Protein AF-A0A0C3RZE8-F1 (afdb_monomer_lite)

InterPro domains:
  IPR001763 Rhodanese-like domain [PF00581] (4-78)
  IPR001763 Rhodanese-like domain [PS50206] (3-84)
  IPR036873 Rhodanese-like domain superfamily [G3DSA:3.40.250.10] (1-85)
  IPR036873 Rhodanese-like domain superfamily [SSF52821] (3-86)

Sequence (99 aa):
RAAEGAIAGALVVERNVLEWRFDPRSDARVPVADRYDLRVIVFCSEGYASSLAAASLRDLGLLNATDMVGGYKAWKAAGLPAEVEVLATGLPAEEYSFA

pLDDT: mean 82.27, std 20.32, range [33.5, 98.12]

Secondary structure (DSSP, 8-state):
--SSPPPTT-----GGGHHHHH-TT-TT--TT-SSTT---EE--SSSHHHHHHHHHHHHHT-TT-EE-TTHHHHHHHTT--SS------S--TTS----

Radius of gyration: 14.06 Å; chains: 1; bounding box: 35×29×31 Å

Foldseek 3Di:
DPPAAAQPPDDDDDLVCLLLLQQLPRPNHDPVSVDLCDQAEFFDQQFPVQQVSQVSSVVSRNVNRDYDHGGRPVCVVVVHDSYDPPPDPDDDPPPPDDD

Organism: Phlebiopsis gigantea (strain 11061_1 CR5-6) (NCBI:txid745531)

Structure (mmCIF, N/CA/C/O backbone):
data_AF-A0A0C3RZE8-F1
#
_entry.id   AF-A0A0C3RZE8-F1
#
loop_
_atom_site.group_PDB
_atom_site.id
_atom_site.type_symbol
_atom_site.label_atom_id
_atom_site.label_alt_id
_atom_site.label_comp_id
_atom_site.label_asym_id
_atom_site.label_entity_id
_atom_site.label_seq_id
_atom_site.pdbx_PDB_ins_code
_atom_site.Cartn_x
_atom_site.Cartn_y
_atom_site.Cartn_z
_atom_site.occupancy
_atom_site.B_iso_or_equiv
_atom_site.auth_seq_id
_atom_site.auth_comp_id
_atom_site.auth_asym_id
_atom_site.auth_atom_id
_atom_site.pdbx_PDB_model_num
ATOM 1 N N . ARG A 1 1 ? 5.023 13.041 10.787 1.00 49.44 1 ARG A N 1
ATOM 2 C CA . ARG A 1 1 ? 4.950 11.561 10.883 1.00 49.44 1 ARG A CA 1
ATOM 3 C C . ARG A 1 1 ? 4.889 11.013 12.312 1.00 49.44 1 ARG A C 1
ATOM 5 O O . ARG A 1 1 ? 4.500 9.872 12.452 1.00 49.44 1 ARG A O 1
ATOM 12 N N . ALA A 1 2 ? 5.180 11.793 13.361 1.00 44.81 2 ALA A N 1
ATOM 13 C CA . ALA A 1 2 ? 5.212 11.294 14.744 1.00 44.81 2 ALA A CA 1
ATOM 14 C C . ALA A 1 2 ? 3.885 11.396 15.538 1.00 44.81 2 ALA A C 1
ATOM 16 O O . ALA A 1 2 ? 3.879 11.112 16.727 1.00 44.81 2 ALA A O 1
ATOM 17 N N . ALA A 1 3 ? 2.772 11.828 14.930 1.00 51.03 3 ALA A N 1
ATOM 18 C CA . ALA A 1 3 ? 1.530 12.107 15.671 1.00 51.03 3 ALA A CA 1
ATOM 19 C C . ALA A 1 3 ? 0.466 10.997 15.576 1.00 51.03 3 ALA A C 1
ATOM 21 O O . ALA A 1 3 ? -0.488 10.986 16.350 1.00 51.03 3 ALA A O 1
ATOM 22 N N . GLU A 1 4 ? 0.602 10.064 14.635 1.00 55.00 4 GLU A N 1
ATOM 23 C CA . GLU A 1 4 ? -0.404 9.036 14.375 1.00 55.00 4 GLU A CA 1
ATOM 24 C C . GLU A 1 4 ? 0.269 7.661 14.382 1.00 55.00 4 GLU A C 1
ATOM 26 O O . GLU A 1 4 ? 1.309 7.482 13.754 1.00 55.00 4 GLU A O 1
ATOM 31 N N . GLY A 1 5 ? -0.282 6.725 15.162 1.00 59.12 5 GLY A N 1
ATOM 32 C CA . GLY A 1 5 ? 0.260 5.370 15.312 1.00 59.12 5 GLY A CA 1
ATOM 33 C C . GLY A 1 5 ? 0.278 4.559 14.009 1.00 59.12 5 GLY A C 1
ATOM 34 O O . GLY A 1 5 ? -0.338 4.939 13.016 1.00 59.12 5 GLY A O 1
ATOM 35 N N . ALA A 1 6 ? 0.991 3.435 14.029 1.00 70.25 6 ALA A N 1
ATOM 36 C CA . ALA A 1 6 ? 1.048 2.471 12.933 1.00 70.25 6 ALA A CA 1
ATOM 37 C C . ALA A 1 6 ? 0.195 1.236 13.259 1.00 70.25 6 ALA A C 1
ATOM 39 O O . ALA A 1 6 ? -0.061 0.950 14.426 1.00 70.25 6 ALA A O 1
ATOM 40 N N . ILE A 1 7 ? -0.219 0.502 12.225 1.00 83.25 7 ILE A N 1
ATOM 41 C CA . ILE A 1 7 ? -0.788 -0.841 12.380 1.00 83.25 7 ILE A CA 1
ATOM 42 C C . ILE A 1 7 ? 0.388 -1.823 12.433 1.00 83.25 7 ILE A C 1
ATOM 44 O O . ILE A 1 7 ? 1.214 -1.830 11.519 1.00 83.25 7 ILE A O 1
ATOM 48 N N . ALA A 1 8 ? 0.502 -2.629 13.486 1.00 80.94 8 ALA A N 1
ATOM 49 C CA . ALA A 1 8 ? 1.571 -3.617 13.602 1.00 80.94 8 ALA A CA 1
ATOM 50 C C . ALA A 1 8 ? 1.514 -4.619 12.438 1.00 80.94 8 ALA A C 1
ATOM 52 O O . ALA A 1 8 ? 0.442 -5.047 12.012 1.00 80.94 8 ALA A O 1
ATOM 53 N N . GLY A 1 9 ? 2.683 -4.946 11.886 1.00 80.38 9 GLY A N 1
ATOM 54 C CA . GLY A 1 9 ? 2.808 -5.736 10.658 1.00 80.38 9 GLY A CA 1
ATOM 55 C C . GLY A 1 9 ? 2.657 -4.931 9.359 1.00 80.38 9 GLY A C 1
ATOM 56 O O . GLY A 1 9 ? 2.913 -5.475 8.286 1.00 80.38 9 GLY A O 1
ATOM 57 N N . ALA A 1 10 ? 2.298 -3.643 9.415 1.00 87.25 10 ALA A N 1
ATOM 58 C CA . ALA A 1 10 ? 2.306 -2.792 8.229 1.00 87.25 10 ALA A CA 1
ATOM 59 C C . ALA A 1 10 ? 3.739 -2.438 7.806 1.00 87.25 10 ALA A C 1
ATOM 61 O O . ALA A 1 10 ? 4.575 -2.039 8.618 1.00 87.25 10 ALA A O 1
ATOM 62 N N . LEU A 1 11 ? 4.003 -2.529 6.503 1.00 88.69 11 LEU A N 1
ATOM 63 C CA . LEU A 1 11 ? 5.262 -2.084 5.917 1.00 88.69 11 LEU A CA 1
ATOM 64 C C . LEU A 1 11 ? 5.225 -0.572 5.694 1.00 88.69 11 LEU A C 1
ATOM 66 O O . LEU A 1 11 ? 4.356 -0.057 4.990 1.00 88.69 11 LEU A O 1
ATOM 70 N N . VAL A 1 12 ? 6.205 0.138 6.252 1.00 87.94 12 VAL A N 1
ATOM 71 C CA . VAL A 1 12 ? 6.398 1.562 5.966 1.00 87.94 12 VAL A CA 1
ATOM 72 C C . VAL A 1 12 ? 7.158 1.690 4.652 1.00 87.94 12 VAL A C 1
ATOM 74 O O . VAL A 1 12 ? 8.324 1.311 4.553 1.00 87.94 12 VAL A O 1
ATOM 77 N N . VAL A 1 13 ? 6.490 2.233 3.636 1.00 88.44 13 VAL A N 1
ATOM 78 C CA . VAL A 1 13 ? 7.074 2.476 2.314 1.00 88.44 13 VAL A CA 1
ATOM 79 C C . VAL A 1 13 ? 6.857 3.936 1.940 1.00 88.44 13 VAL A C 1
ATOM 81 O O . VAL A 1 13 ? 5.743 4.453 2.017 1.00 88.44 13 VAL A O 1
ATOM 84 N N . GLU A 1 14 ? 7.937 4.614 1.550 1.00 88.50 14 GLU A N 1
ATOM 85 C CA . GLU A 1 14 ? 7.855 5.982 1.044 1.00 88.50 14 GLU A CA 1
ATOM 86 C C . GLU A 1 14 ? 7.037 6.033 -0.240 1.00 88.50 14 GLU A C 1
ATOM 88 O O . GLU A 1 14 ? 7.214 5.200 -1.130 1.00 88.50 14 GLU A O 1
ATOM 93 N N . ARG A 1 15 ? 6.185 7.053 -0.392 1.00 90.81 15 ARG A N 1
ATOM 94 C CA . ARG A 1 15 ? 5.364 7.154 -1.603 1.00 90.81 15 ARG A CA 1
ATOM 95 C C . ARG A 1 15 ? 6.231 7.222 -2.855 1.00 90.81 15 ARG A C 1
ATOM 97 O O . ARG A 1 15 ? 5.912 6.542 -3.815 1.00 90.81 15 ARG A O 1
ATOM 104 N N . ASN A 1 16 ? 7.331 7.971 -2.830 1.00 92.50 16 ASN A N 1
ATOM 105 C CA . ASN A 1 16 ? 8.187 8.164 -4.004 1.00 92.50 16 ASN A CA 1
ATOM 106 C C . ASN A 1 16 ? 8.829 6.879 -4.531 1.00 92.50 16 ASN A C 1
ATOM 108 O O . ASN A 1 16 ? 9.288 6.894 -5.663 1.00 92.50 16 ASN A O 1
ATOM 112 N N . VAL A 1 17 ? 8.895 5.814 -3.725 1.00 94.00 17 VAL A N 1
ATOM 113 C CA . VAL A 1 17 ? 9.549 4.551 -4.100 1.00 94.00 17 VAL A CA 1
ATOM 114 C C . VAL A 1 17 ? 8.563 3.405 -4.308 1.00 94.00 17 VAL A C 1
ATOM 116 O O . VAL A 1 17 ? 8.973 2.281 -4.589 1.00 94.00 17 VAL A O 1
ATOM 119 N N . LEU A 1 18 ? 7.271 3.667 -4.109 1.00 94.69 18 LEU A N 1
ATOM 120 C CA . LEU A 1 18 ? 6.247 2.642 -3.967 1.00 94.69 18 LEU A CA 1
ATOM 121 C C . LEU A 1 18 ? 6.201 1.702 -5.176 1.00 94.69 18 LEU A C 1
ATOM 123 O O . LEU A 1 18 ? 6.200 0.489 -4.997 1.00 94.69 18 LEU A O 1
ATOM 127 N N . GLU A 1 19 ? 6.199 2.248 -6.388 1.00 96.44 19 GLU A N 1
ATOM 128 C CA . GLU A 1 19 ? 6.018 1.491 -7.623 1.00 96.44 19 GLU A CA 1
ATOM 129 C C . GLU A 1 19 ? 7.131 0.463 -7.814 1.00 96.44 19 GLU A C 1
ATOM 131 O O . GLU A 1 19 ? 6.859 -0.727 -7.927 1.00 96.44 19 GLU A O 1
ATOM 136 N N . TRP A 1 20 ? 8.398 0.879 -7.776 1.00 95.88 20 TRP A N 1
ATOM 137 C CA . TRP A 1 20 ? 9.499 -0.065 -7.982 1.00 95.88 20 TRP A CA 1
ATOM 138 C C . TRP A 1 20 ? 9.761 -0.952 -6.764 1.00 95.88 20 TRP A C 1
ATOM 140 O O . TRP A 1 20 ? 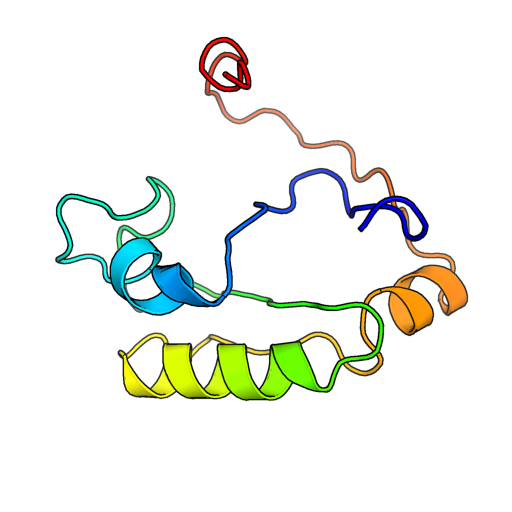10.366 -2.012 -6.911 1.00 95.88 20 TRP A O 1
ATOM 150 N N . ARG A 1 21 ? 9.319 -0.558 -5.561 1.00 96.75 21 ARG A N 1
ATOM 151 C CA . ARG A 1 21 ? 9.320 -1.455 -4.397 1.00 96.75 21 ARG A CA 1
ATOM 152 C C . ARG A 1 21 ? 8.274 -2.561 -4.539 1.00 96.75 21 ARG A C 1
ATOM 154 O O . ARG A 1 21 ? 8.467 -3.613 -3.942 1.00 96.75 21 ARG A O 1
ATOM 161 N N . PHE A 1 22 ? 7.199 -2.345 -5.293 1.00 97.00 22 PHE A N 1
ATOM 162 C CA . PHE A 1 22 ? 6.116 -3.314 -5.459 1.00 97.00 22 PHE A CA 1
ATOM 163 C C . PHE A 1 22 ? 6.059 -3.988 -6.838 1.00 97.00 22 PHE A C 1
ATOM 165 O O . PHE A 1 22 ? 5.232 -4.875 -7.013 1.00 97.00 22 PHE A O 1
ATOM 172 N N . ASP A 1 23 ? 6.928 -3.641 -7.793 1.00 97.00 23 ASP A N 1
ATOM 173 C CA . ASP A 1 23 ? 7.064 -4.378 -9.058 1.00 97.00 23 ASP A CA 1
ATOM 174 C C . ASP A 1 23 ? 7.821 -5.705 -8.823 1.00 97.00 23 ASP A C 1
ATOM 176 O O . ASP A 1 23 ? 9.012 -5.662 -8.508 1.00 97.00 23 ASP A O 1
ATOM 180 N N . PRO A 1 24 ? 7.205 -6.887 -9.024 1.00 96.25 24 PRO A N 1
ATOM 181 C CA . PRO A 1 24 ? 7.874 -8.186 -8.912 1.00 96.25 24 PRO A CA 1
ATOM 182 C C . PRO A 1 24 ? 9.110 -8.370 -9.792 1.00 96.25 24 PRO A C 1
ATOM 184 O O . PRO A 1 24 ? 9.943 -9.229 -9.507 1.00 96.25 24 PRO A O 1
ATOM 187 N N . ARG A 1 25 ? 9.241 -7.578 -10.862 1.00 96.56 25 ARG A N 1
ATOM 188 C CA . ARG A 1 25 ? 10.396 -7.614 -11.772 1.00 96.56 25 ARG A CA 1
ATOM 189 C C . ARG A 1 25 ? 11.537 -6.698 -11.333 1.00 96.56 25 ARG A C 1
ATOM 191 O O . ARG A 1 25 ? 12.592 -6.718 -11.955 1.00 96.56 25 ARG A O 1
ATOM 198 N N . SER A 1 26 ? 11.313 -5.847 -10.336 1.00 96.50 26 SER A N 1
ATOM 199 C CA . SER A 1 26 ? 12.318 -4.914 -9.835 1.00 96.50 26 SER A CA 1
ATOM 200 C C . SER A 1 26 ? 13.293 -5.629 -8.905 1.00 96.50 26 SER A C 1
ATOM 202 O O . SER A 1 26 ? 12.875 -6.263 -7.936 1.00 96.50 26 SER A O 1
ATOM 204 N N . ASP A 1 27 ? 14.595 -5.455 -9.133 1.00 96.06 27 ASP A N 1
ATOM 205 C CA . ASP A 1 27 ? 15.643 -5.975 -8.240 1.00 96.06 27 ASP A CA 1
ATOM 206 C C . ASP A 1 27 ? 15.586 -5.342 -6.838 1.00 96.06 27 ASP A C 1
ATOM 208 O O . ASP A 1 27 ? 16.041 -5.927 -5.859 1.00 96.06 27 ASP A O 1
ATOM 212 N N . ALA A 1 28 ? 14.993 -4.148 -6.724 1.00 95.38 28 ALA A N 1
AT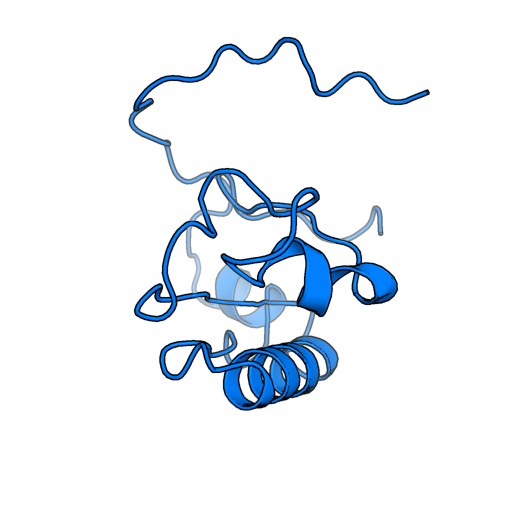OM 213 C CA . ALA A 1 28 ? 14.838 -3.412 -5.470 1.00 95.38 28 ALA A CA 1
ATOM 214 C C . ALA A 1 28 ? 13.475 -3.645 -4.792 1.00 95.38 28 ALA A C 1
ATOM 216 O O . ALA A 1 28 ? 13.104 -2.895 -3.882 1.00 95.38 28 ALA A O 1
ATOM 217 N N . ARG A 1 29 ? 12.690 -4.629 -5.250 1.00 96.12 29 ARG A N 1
ATOM 218 C CA . ARG A 1 29 ? 11.365 -4.925 -4.694 1.00 96.12 29 ARG A CA 1
ATOM 219 C C . ARG A 1 29 ? 11.430 -5.309 -3.216 1.00 96.12 29 ARG A C 1
ATOM 221 O O . ARG A 1 29 ? 12.410 -5.879 -2.740 1.00 96.12 29 ARG A O 1
ATOM 228 N N . VAL A 1 30 ? 10.346 -5.069 -2.482 1.00 93.56 30 VAL A N 1
ATOM 229 C CA . VAL A 1 30 ? 10.192 -5.672 -1.154 1.00 93.56 30 VAL A CA 1
ATOM 230 C C . VAL A 1 30 ? 10.031 -7.192 -1.294 1.00 93.56 30 VAL A C 1
ATOM 232 O O . VAL A 1 30 ? 9.405 -7.648 -2.257 1.00 93.56 30 VAL A O 1
ATOM 235 N N . PRO A 1 31 ? 10.537 -7.999 -0.341 1.00 93.44 31 PRO A N 1
ATOM 236 C CA . PRO A 1 31 ? 10.495 -9.458 -0.451 1.00 93.44 31 PRO A CA 1
ATOM 237 C C . PRO A 1 31 ? 9.091 -10.024 -0.694 1.00 93.44 31 PRO A C 1
ATOM 239 O O . PRO A 1 31 ? 8.936 -10.920 -1.520 1.00 93.44 31 PRO A O 1
ATOM 242 N N . VAL A 1 32 ? 8.068 -9.446 -0.049 1.00 92.19 32 VAL A N 1
ATOM 243 C CA . VAL A 1 32 ? 6.659 -9.857 -0.192 1.00 92.19 32 VAL A CA 1
ATOM 244 C C . VAL A 1 32 ? 6.069 -9.562 -1.576 1.00 92.19 32 VAL A C 1
ATOM 246 O O . VAL A 1 32 ? 5.091 -10.194 -1.956 1.00 92.19 32 VAL A O 1
ATOM 249 N N . ALA A 1 33 ? 6.647 -8.623 -2.334 1.00 94.81 33 ALA A N 1
ATOM 250 C CA . ALA A 1 33 ? 6.165 -8.203 -3.648 1.00 94.81 33 ALA A CA 1
ATOM 251 C C . ALA A 1 33 ? 6.678 -9.114 -4.777 1.00 94.81 33 ALA A C 1
ATOM 253 O O . ALA A 1 33 ? 7.232 -8.630 -5.752 1.00 94.81 33 ALA A O 1
ATOM 254 N N . ASP A 1 34 ? 6.564 -10.435 -4.634 1.00 95.75 34 ASP A N 1
ATOM 255 C CA . ASP A 1 34 ? 7.121 -11.423 -5.575 1.00 95.75 34 ASP A CA 1
ATOM 256 C C . ASP A 1 34 ? 6.178 -11.822 -6.727 1.00 95.75 34 ASP A C 1
ATOM 258 O O . ASP A 1 34 ? 6.583 -12.548 -7.635 1.00 95.75 34 ASP A O 1
ATOM 262 N N . ARG A 1 35 ? 4.932 -11.336 -6.718 1.00 96.12 35 ARG A N 1
ATOM 263 C CA . ARG A 1 35 ? 3.884 -11.660 -7.700 1.00 96.12 35 ARG A CA 1
ATOM 264 C C . ARG A 1 35 ? 2.858 -10.532 -7.838 1.00 96.12 35 ARG A C 1
ATOM 266 O O . ARG A 1 35 ? 2.721 -9.698 -6.949 1.00 96.12 35 ARG A O 1
ATOM 273 N N . TYR A 1 36 ? 2.116 -10.508 -8.946 1.00 96.88 36 TYR A N 1
ATOM 274 C CA . TYR A 1 36 ? 1.151 -9.436 -9.246 1.00 96.88 36 TYR A CA 1
ATOM 275 C C . TYR A 1 36 ? -0.253 -9.648 -8.654 1.00 96.88 36 TYR A C 1
ATOM 277 O O . TYR A 1 36 ? -1.035 -8.705 -8.566 1.00 96.88 36 TYR A O 1
ATOM 285 N N . ASP A 1 37 ? -0.602 -10.857 -8.220 1.00 96.12 37 ASP A N 1
ATOM 286 C CA . ASP A 1 37 ? -1.914 -11.170 -7.633 1.00 96.12 37 ASP A CA 1
ATOM 287 C C . ASP A 1 37 ? -2.003 -10.839 -6.130 1.00 96.12 37 ASP A C 1
ATOM 289 O O . ASP A 1 37 ? -3.014 -11.118 -5.478 1.00 96.12 37 ASP A O 1
ATOM 293 N N . LEU A 1 38 ? -0.977 -10.188 -5.573 1.00 94.75 38 LEU A N 1
ATOM 294 C CA . LEU A 1 38 ? -0.942 -9.738 -4.185 1.00 94.75 38 LEU A CA 1
ATOM 295 C C . LEU A 1 38 ? -2.063 -8.760 -3.865 1.00 94.75 38 LEU A C 1
ATOM 297 O O . LEU A 1 38 ? -2.285 -7.768 -4.558 1.00 94.75 38 LEU A O 1
ATOM 301 N N . ARG A 1 39 ? -2.704 -8.987 -2.721 1.00 96.19 39 ARG A N 1
ATOM 302 C CA . ARG A 1 39 ? -3.632 -8.024 -2.141 1.00 96.19 39 ARG A CA 1
ATOM 303 C C . ARG A 1 39 ? -2.877 -7.043 -1.264 1.00 96.19 39 ARG A C 1
ATOM 305 O O . ARG A 1 39 ? -2.542 -7.343 -0.122 1.00 96.19 39 ARG A O 1
ATOM 312 N N . VAL A 1 40 ? -2.624 -5.872 -1.832 1.00 95.50 40 VAL A N 1
ATOM 313 C CA . VAL A 1 40 ? -1.942 -4.768 -1.161 1.00 95.50 40 VAL A CA 1
ATOM 314 C C . VAL A 1 40 ? -2.990 -3.788 -0.648 1.00 95.50 40 VAL A C 1
ATOM 316 O O . VAL A 1 40 ? -3.771 -3.251 -1.429 1.00 95.50 40 VAL A O 1
ATOM 319 N N . ILE A 1 41 ? -3.014 -3.564 0.665 1.00 95.44 41 ILE A N 1
ATOM 320 C CA . ILE A 1 41 ? -3.885 -2.567 1.295 1.00 95.44 41 ILE A CA 1
ATOM 321 C C . ILE A 1 41 ? -3.005 -1.407 1.746 1.00 95.44 41 ILE A C 1
ATOM 323 O O . ILE A 1 41 ? -2.188 -1.560 2.653 1.00 95.44 41 ILE A O 1
ATOM 327 N N . VAL A 1 42 ? -3.163 -0.254 1.103 1.00 94.19 42 VAL A N 1
ATOM 328 C CA . VAL A 1 42 ? -2.413 0.962 1.434 1.00 94.19 42 VAL A CA 1
ATOM 329 C C . VAL A 1 42 ? -3.274 1.855 2.317 1.00 94.19 42 VAL A C 1
ATOM 331 O O . VAL A 1 42 ? -4.472 2.003 2.097 1.00 94.19 42 VAL A O 1
ATOM 334 N N 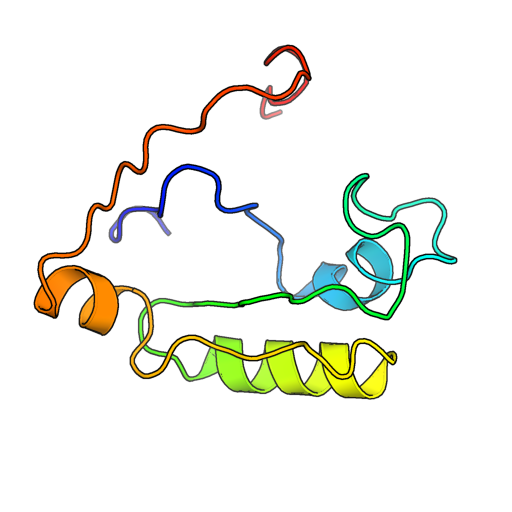. PHE A 1 43 ? -2.687 2.498 3.316 1.00 93.25 43 PHE A N 1
ATOM 335 C CA . PHE A 1 43 ? -3.408 3.476 4.121 1.00 93.25 43 PHE A CA 1
ATOM 336 C C . PHE A 1 43 ? -2.516 4.670 4.441 1.00 93.25 43 PHE A C 1
ATOM 338 O O . PHE A 1 43 ? -1.303 4.550 4.602 1.00 93.25 43 PHE A O 1
ATOM 345 N N . CYS A 1 44 ? -3.137 5.840 4.522 1.00 90.81 44 CYS A N 1
ATOM 346 C CA . CYS A 1 44 ? -2.562 7.014 5.161 1.00 90.81 44 CYS A CA 1
ATOM 347 C C . CYS A 1 44 ? -3.458 7.435 6.334 1.00 90.81 44 CYS A C 1
ATOM 349 O O . CYS A 1 44 ? -4.328 6.678 6.765 1.00 90.81 44 CYS A O 1
ATOM 351 N N . SER A 1 45 ? -3.269 8.643 6.852 1.00 88.50 45 SER A N 1
ATOM 352 C CA . SER A 1 45 ? -4.066 9.201 7.947 1.00 88.50 45 SER A CA 1
ATOM 353 C C . SER A 1 45 ? -5.576 9.200 7.676 1.00 88.50 45 SER A C 1
ATOM 355 O O . SER A 1 45 ? -6.351 8.802 8.541 1.00 88.50 45 SER A O 1
ATOM 357 N N . GLU A 1 46 ? -5.987 9.625 6.475 1.00 89.50 46 GLU A N 1
ATOM 358 C CA . GLU A 1 46 ? -7.388 9.956 6.141 1.00 89.50 46 GLU A CA 1
ATOM 359 C C . GLU A 1 46 ? -7.909 9.281 4.863 1.00 89.50 46 GLU A C 1
ATOM 361 O O . GLU A 1 46 ? -9.071 9.441 4.509 1.00 89.50 46 GLU A O 1
ATOM 366 N N . GLY A 1 47 ? -7.069 8.527 4.152 1.00 88.31 47 GLY A N 1
ATOM 367 C CA . GLY A 1 47 ? -7.444 7.839 2.912 1.00 88.31 47 GLY A CA 1
ATOM 368 C C . GLY A 1 47 ? -7.036 8.567 1.625 1.00 88.31 47 GLY A C 1
ATOM 369 O O . GLY A 1 47 ? -6.719 7.908 0.646 1.00 88.31 47 GLY A O 1
ATOM 370 N N . TYR A 1 48 ? -6.924 9.901 1.615 1.00 88.56 48 TYR A N 1
ATOM 371 C CA . TYR A 1 48 ? -6.720 10.670 0.371 1.00 88.56 48 TYR A CA 1
ATOM 372 C C . TYR A 1 48 ? -5.479 10.266 -0.439 1.00 88.56 48 TYR A C 1
ATOM 374 O O . TYR A 1 48 ? -5.554 9.988 -1.634 1.00 88.56 48 TYR A O 1
ATOM 382 N N . ALA A 1 49 ? -4.316 10.229 0.213 1.00 91.75 49 ALA A N 1
ATOM 383 C CA . ALA A 1 49 ? -3.066 9.880 -0.457 1.00 91.75 49 ALA A CA 1
ATOM 384 C C . ALA A 1 49 ? -2.978 8.378 -0.771 1.00 91.75 49 ALA A C 1
ATOM 386 O O . ALA A 1 49 ? -2.382 7.990 -1.777 1.00 91.75 49 ALA A O 1
ATOM 387 N N . SER A 1 50 ? -3.568 7.530 0.077 1.00 93.06 50 SER A N 1
ATOM 388 C CA . SER A 1 50 ? -3.542 6.083 -0.126 1.00 93.06 50 SER A CA 1
ATOM 389 C C . SER A 1 50 ? -4.405 5.637 -1.298 1.00 93.06 50 SER A C 1
ATOM 391 O O . SER A 1 50 ? -3.991 4.711 -1.987 1.00 93.06 50 SER A O 1
ATOM 393 N N . SER A 1 51 ? -5.520 6.313 -1.598 1.00 94.81 51 SER A N 1
ATOM 394 C CA . SER A 1 51 ? -6.320 5.987 -2.788 1.00 94.81 51 SER A CA 1
ATOM 395 C C . SER A 1 51 ? -5.526 6.207 -4.083 1.00 94.81 51 SER A C 1
ATOM 397 O O . SER A 1 51 ? -5.563 5.374 -4.986 1.00 94.81 51 SER A O 1
ATOM 399 N N . LEU A 1 52 ? -4.736 7.287 -4.161 1.00 96.19 52 LEU A N 1
ATOM 400 C CA . LEU A 1 52 ? -3.856 7.550 -5.309 1.00 96.19 52 LEU A CA 1
ATOM 401 C C . LEU A 1 52 ? -2.711 6.535 -5.395 1.00 96.19 52 LEU A C 1
ATOM 403 O O . LEU A 1 52 ? -2.373 6.070 -6.478 1.00 96.19 52 LEU A O 1
ATOM 407 N N . ALA A 1 53 ? -2.127 6.165 -4.255 1.00 96.44 53 ALA A N 1
ATOM 408 C CA . ALA A 1 53 ? -1.115 5.116 -4.194 1.00 96.44 53 ALA A CA 1
ATOM 409 C C . ALA A 1 53 ? -1.666 3.761 -4.672 1.00 96.44 53 ALA A C 1
ATOM 411 O O . ALA A 1 53 ? -1.018 3.083 -5.467 1.00 96.44 53 ALA A O 1
ATOM 412 N N . ALA A 1 54 ? -2.873 3.390 -4.235 1.00 97.25 54 ALA A N 1
ATOM 413 C CA . ALA A 1 54 ? -3.545 2.176 -4.679 1.00 97.25 54 ALA A CA 1
ATOM 414 C C . ALA A 1 54 ? -3.816 2.204 -6.189 1.00 97.25 54 ALA A C 1
ATOM 416 O O . ALA A 1 54 ? -3.558 1.209 -6.860 1.00 97.25 54 ALA A O 1
ATOM 417 N N . ALA A 1 55 ? -4.255 3.339 -6.743 1.00 97.75 55 ALA A N 1
ATOM 418 C CA . ALA A 1 55 ? -4.417 3.501 -8.188 1.00 97.75 55 ALA A CA 1
ATOM 419 C C . ALA A 1 55 ? -3.100 3.264 -8.948 1.00 97.75 55 ALA A C 1
ATOM 421 O O . ALA A 1 55 ? -3.070 2.441 -9.858 1.00 97.75 55 ALA A O 1
ATOM 422 N N . SER A 1 56 ? -1.992 3.874 -8.515 1.00 97.56 56 SER A N 1
ATOM 423 C CA . SER A 1 56 ? -0.682 3.668 -9.152 1.00 97.56 56 SER A CA 1
ATOM 424 C C . SER A 1 56 ? -0.203 2.212 -9.093 1.00 97.56 56 SER A C 1
ATOM 426 O O . SER A 1 56 ? 0.384 1.714 -10.050 1.00 97.56 56 SER A O 1
ATOM 428 N N . LEU A 1 57 ? -0.477 1.494 -7.998 1.00 97.50 57 LEU A N 1
ATOM 429 C CA . LEU A 1 57 ? -0.169 0.061 -7.905 1.00 97.50 57 LEU A CA 1
ATOM 430 C C . LEU A 1 57 ? -1.023 -0.778 -8.866 1.00 97.50 57 LEU A C 1
ATOM 432 O O . LEU A 1 57 ? -0.531 -1.748 -9.442 1.00 97.50 57 LEU A O 1
ATOM 436 N N . ARG A 1 58 ? -2.290 -0.405 -9.073 1.00 98.12 58 ARG A N 1
ATOM 437 C CA . ARG A 1 58 ? -3.153 -1.063 -10.064 1.00 98.12 58 ARG A CA 1
ATOM 438 C C . ARG A 1 58 ? -2.641 -0.828 -11.482 1.00 98.12 58 ARG A C 1
ATOM 440 O O . ARG A 1 58 ? -2.599 -1.786 -12.248 1.00 98.12 58 ARG A O 1
ATOM 447 N N . ASP A 1 59 ? -2.191 0.388 -11.795 1.00 97.75 59 ASP A N 1
ATOM 448 C CA . ASP A 1 59 ? -1.587 0.728 -13.093 1.00 97.75 59 ASP A CA 1
ATOM 449 C C . ASP A 1 59 ? -0.297 -0.066 -13.358 1.00 97.75 59 ASP A C 1
ATOM 451 O O . ASP A 1 59 ? -0.017 -0.445 -14.494 1.00 97.75 59 ASP A O 1
ATOM 455 N N . LEU A 1 60 ? 0.460 -0.386 -12.302 1.00 96.31 60 LEU A N 1
ATOM 456 C CA . LEU A 1 60 ? 1.634 -1.263 -12.365 1.00 96.31 60 LEU A CA 1
ATOM 457 C C . LEU A 1 60 ? 1.280 -2.738 -12.646 1.00 96.31 60 LEU A C 1
ATOM 459 O O . LEU A 1 60 ? 2.142 -3.508 -13.067 1.00 96.31 60 LEU A O 1
ATOM 463 N N . GLY A 1 61 ? 0.028 -3.142 -12.415 1.00 97.00 61 GLY A N 1
ATOM 464 C CA . GLY A 1 61 ? -0.467 -4.506 -12.623 1.00 97.00 61 GLY A CA 1
ATOM 465 C C . GLY A 1 61 ? -0.903 -5.238 -11.350 1.00 97.00 61 GLY A C 1
ATOM 466 O O . GLY A 1 61 ? -1.395 -6.362 -11.441 1.00 97.00 61 GLY A O 1
ATOM 467 N N . LEU A 1 62 ? -0.791 -4.624 -10.165 1.00 97.56 62 LEU A N 1
ATOM 468 C CA . LEU A 1 62 ? -1.305 -5.185 -8.907 1.00 97.56 62 LEU A CA 1
ATOM 469 C C . LEU A 1 62 ? -2.811 -4.925 -8.800 1.00 97.56 62 LEU A C 1
ATOM 471 O O . LEU A 1 62 ? -3.273 -4.053 -8.063 1.00 97.56 62 LEU A O 1
ATOM 475 N N . LEU A 1 63 ? -3.606 -5.680 -9.556 1.00 96.94 63 LEU A N 1
ATOM 476 C CA . LEU A 1 63 ? -5.050 -5.443 -9.708 1.00 96.94 63 LEU A CA 1
ATOM 477 C C . LEU A 1 63 ? -5.851 -5.588 -8.403 1.00 96.94 63 LEU A C 1
ATOM 479 O O . LEU A 1 63 ? -6.957 -5.053 -8.292 1.00 96.94 63 LEU A O 1
ATOM 483 N N . ASN A 1 64 ? -5.286 -6.282 -7.416 1.00 97.19 64 ASN A N 1
ATOM 484 C CA . ASN A 1 64 ? -5.866 -6.471 -6.088 1.00 97.19 64 ASN A CA 1
ATOM 485 C C . ASN A 1 64 ? -5.449 -5.375 -5.088 1.00 97.19 64 ASN A C 1
ATOM 487 O O . ASN A 1 64 ? -5.788 -5.475 -3.906 1.00 97.19 64 ASN A O 1
ATOM 491 N N . ALA A 1 65 ? -4.715 -4.348 -5.532 1.00 97.44 65 ALA A N 1
ATOM 492 C CA . ALA A 1 65 ? -4.372 -3.208 -4.697 1.00 97.44 65 ALA A CA 1
ATOM 493 C C . ALA A 1 65 ? -5.600 -2.322 -4.435 1.00 97.44 65 ALA A C 1
ATOM 495 O O . ALA A 1 65 ? -6.382 -2.012 -5.344 1.00 97.44 65 ALA A O 1
ATOM 496 N N . THR A 1 66 ? -5.751 -1.925 -3.174 1.00 97.44 66 THR A N 1
ATOM 497 C CA . THR A 1 66 ? -6.832 -1.077 -2.664 1.00 97.44 66 THR A CA 1
ATOM 498 C C . THR A 1 66 ? -6.326 -0.240 -1.493 1.00 97.44 66 THR A C 1
ATOM 500 O O . THR A 1 66 ? -5.242 -0.488 -0.959 1.00 97.44 66 THR A O 1
ATOM 503 N N . ASP A 1 67 ? -7.112 0.740 -1.066 1.00 96.00 67 ASP A N 1
ATOM 504 C CA . ASP A 1 67 ? -6.849 1.513 0.135 1.00 96.00 67 ASP A CA 1
ATOM 505 C C . ASP A 1 67 ? -7.879 1.293 1.247 1.00 96.00 67 ASP A C 1
ATOM 507 O O . ASP A 1 67 ? -8.941 0.696 1.054 1.00 96.00 67 ASP A O 1
ATOM 511 N N . MET A 1 68 ? -7.522 1.753 2.444 1.00 94.56 68 MET A N 1
ATOM 512 C CA . MET A 1 68 ? -8.399 1.770 3.607 1.00 94.56 68 MET A CA 1
ATOM 513 C C . MET A 1 68 ? -9.247 3.044 3.619 1.00 94.56 68 MET A C 1
ATOM 515 O O . MET A 1 68 ? -8.725 4.148 3.792 1.00 94.56 68 MET A O 1
ATOM 519 N N . VAL A 1 69 ? -10.566 2.881 3.503 1.00 93.31 69 VAL A N 1
ATOM 520 C CA . VAL A 1 69 ? -11.523 3.995 3.540 1.00 93.31 69 VAL A CA 1
ATOM 521 C C . VAL A 1 69 ? -11.389 4.772 4.852 1.00 93.31 69 VAL A C 1
ATOM 523 O O . VAL A 1 69 ? -11.469 4.196 5.935 1.00 93.31 69 VAL A O 1
ATOM 526 N N . GLY A 1 70 ? -11.179 6.088 4.753 1.00 91.69 70 GLY A N 1
ATOM 527 C CA . GLY A 1 70 ? -10.994 6.978 5.906 1.00 91.69 70 GLY A CA 1
ATOM 528 C C . GLY A 1 70 ? -9.649 6.824 6.632 1.00 91.69 70 GLY A C 1
ATOM 529 O O . GLY A 1 70 ? -9.426 7.477 7.655 1.00 91.69 70 GLY A O 1
ATOM 530 N N . GLY A 1 71 ? -8.746 5.990 6.105 1.00 91.88 71 GLY A N 1
ATOM 531 C CA . GLY A 1 71 ? -7.390 5.804 6.604 1.00 91.88 71 GLY A CA 1
ATOM 532 C C . GLY A 1 71 ? -7.303 5.296 8.044 1.00 91.88 71 GLY A C 1
ATOM 533 O O . GLY A 1 71 ? -8.241 4.735 8.615 1.00 91.88 71 GLY A O 1
ATOM 534 N N . TYR A 1 72 ? -6.145 5.525 8.660 1.00 90.44 72 TYR A N 1
ATOM 535 C CA . TYR A 1 72 ? -5.860 5.091 10.026 1.0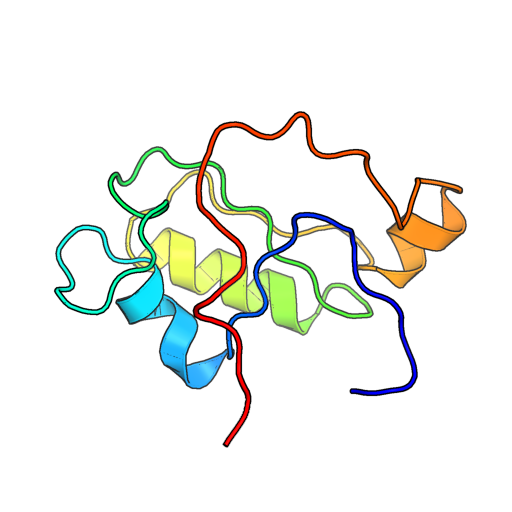0 90.44 72 TYR A CA 1
ATOM 536 C C . TYR A 1 72 ? -6.807 5.707 11.068 1.00 90.44 72 TYR A C 1
ATOM 538 O O . TYR A 1 72 ? -7.107 5.085 12.090 1.00 90.44 72 TYR A O 1
ATOM 546 N N . LYS A 1 73 ? -7.324 6.920 10.829 1.00 90.56 73 LYS A N 1
ATOM 547 C CA . LYS A 1 73 ? -8.317 7.531 11.725 1.00 90.56 73 LYS A CA 1
ATOM 548 C C . LYS A 1 73 ? -9.608 6.714 11.775 1.00 90.56 73 LYS A C 1
ATOM 550 O O . LYS A 1 73 ? -10.110 6.478 12.873 1.00 90.56 73 LYS A O 1
ATOM 555 N N . ALA A 1 74 ? -10.106 6.243 10.630 1.00 92.12 74 ALA A N 1
ATOM 556 C CA . ALA A 1 74 ? -11.285 5.380 10.578 1.00 92.12 74 ALA A CA 1
ATOM 557 C C . ALA A 1 74 ? -11.026 4.012 11.227 1.00 92.12 74 ALA A C 1
ATOM 559 O O . ALA A 1 74 ? -11.867 3.537 11.988 1.00 92.12 74 ALA A O 1
ATOM 560 N N . TRP A 1 75 ? -9.840 3.429 11.018 1.00 90.88 75 TRP A N 1
ATOM 561 C CA . TRP A 1 75 ? -9.419 2.195 11.697 1.00 90.88 75 TRP A CA 1
ATOM 562 C C . TRP A 1 75 ? -9.482 2.319 13.222 1.00 90.88 75 TRP A C 1
ATOM 564 O O . TRP A 1 75 ? -10.119 1.510 13.896 1.00 90.88 75 TRP A O 1
ATOM 574 N N . LYS A 1 76 ? -8.876 3.381 13.769 1.00 89.44 76 LYS A N 1
ATOM 575 C CA . LYS A 1 76 ? -8.921 3.659 15.209 1.00 89.44 76 LYS A CA 1
ATOM 576 C C . LYS A 1 76 ? -10.337 3.935 15.706 1.00 89.44 76 LYS A C 1
ATOM 578 O O . LYS A 1 76 ? -10.697 3.465 16.779 1.00 89.44 76 LYS A O 1
ATOM 583 N N . ALA A 1 77 ? -11.134 4.692 14.952 1.00 91.00 77 ALA A N 1
ATOM 584 C CA . ALA A 1 77 ? -12.517 4.996 15.318 1.00 91.00 77 ALA A CA 1
ATOM 585 C C . ALA A 1 77 ? -13.399 3.737 15.363 1.00 91.00 77 ALA A C 1
ATOM 587 O O . ALA A 1 77 ? -14.313 3.662 16.179 1.00 91.00 77 ALA A O 1
ATOM 588 N N . ALA A 1 78 ? -13.088 2.732 14.540 1.00 92.06 78 ALA A N 1
ATOM 589 C CA . ALA A 1 78 ? -13.727 1.421 14.575 1.00 92.06 78 ALA A CA 1
ATOM 590 C C . ALA A 1 78 ? -13.276 0.543 15.762 1.00 92.06 78 ALA A C 1
ATOM 592 O O . ALA A 1 78 ? -13.766 -0.574 15.906 1.00 92.06 78 ALA A O 1
ATOM 593 N N . GLY A 1 79 ? -12.352 1.018 16.608 1.00 89.75 79 GLY A N 1
ATOM 594 C CA . GLY A 1 79 ? -11.835 0.263 17.751 1.00 89.75 79 GLY A CA 1
ATOM 595 C C . GLY A 1 79 ? -10.965 -0.930 17.352 1.00 89.75 79 GLY A C 1
ATOM 596 O O . GLY A 1 79 ? -10.805 -1.858 18.143 1.00 89.75 79 GLY A O 1
ATOM 597 N N . LEU A 1 80 ? -10.429 -0.934 16.127 1.00 87.12 80 LEU A N 1
ATOM 598 C CA . LEU A 1 80 ? -9.601 -2.028 15.637 1.00 87.12 80 LEU A CA 1
ATOM 599 C C . LEU A 1 80 ? -8.187 -1.962 16.239 1.00 87.12 80 LEU A C 1
ATOM 601 O O . LEU A 1 80 ? -7.675 -0.863 16.485 1.00 87.12 80 LEU A O 1
ATOM 605 N N . PRO A 1 81 ? -7.524 -3.114 16.460 1.00 81.50 81 PRO A N 1
ATOM 606 C CA . PRO A 1 81 ? -6.204 -3.140 17.075 1.00 81.50 81 PRO A CA 1
ATOM 607 C C . PRO A 1 81 ? -5.181 -2.376 16.232 1.00 81.50 81 PRO A C 1
ATOM 609 O O . PRO A 1 81 ? -5.029 -2.627 15.037 1.00 81.50 81 PRO A O 1
ATOM 612 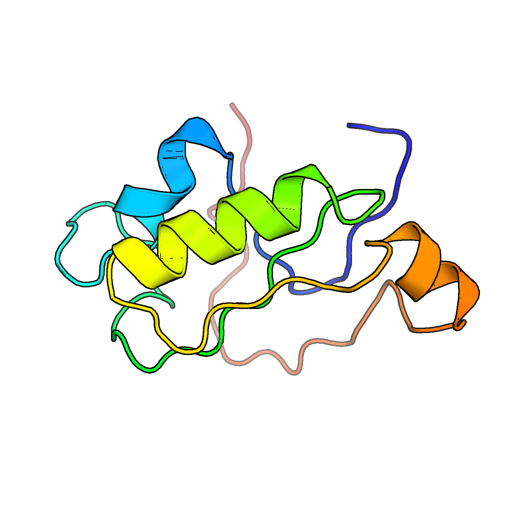N N . ALA A 1 82 ? -4.469 -1.436 16.850 1.00 73.44 82 ALA A N 1
ATOM 613 C CA . ALA A 1 82 ? -3.259 -0.866 16.257 1.00 73.44 82 ALA A CA 1
ATOM 614 C C . ALA A 1 82 ? -2.078 -1.844 16.389 1.00 73.44 82 ALA A C 1
ATOM 616 O O . ALA A 1 82 ? -1.198 -1.869 15.540 1.00 73.44 82 ALA A O 1
ATOM 617 N N . GLU A 1 83 ? -2.102 -2.706 17.404 1.00 65.56 83 GLU A N 1
ATOM 618 C CA . GLU A 1 83 ? -1.198 -3.841 17.561 1.00 65.56 83 GLU A CA 1
ATOM 619 C C . GLU A 1 83 ? -1.947 -5.113 17.166 1.00 65.56 83 GLU A C 1
ATOM 621 O O . GLU A 1 83 ? -2.769 -5.631 17.917 1.00 65.56 83 GLU A O 1
ATOM 626 N N . VAL A 1 84 ? -1.719 -5.591 15.946 1.00 52.66 84 VAL A N 1
ATOM 627 C CA . VAL A 1 84 ? -2.103 -6.949 15.560 1.00 52.66 84 VAL A CA 1
ATOM 628 C C . VAL A 1 84 ? -0.924 -7.852 15.913 1.00 52.66 84 VAL A C 1
ATOM 630 O O . VAL A 1 84 ? 0.182 -7.627 15.420 1.00 52.66 84 VAL A O 1
ATOM 633 N N . GLU A 1 85 ? -1.134 -8.856 16.770 1.00 41.25 85 GLU A N 1
ATOM 634 C CA . GLU A 1 85 ? -0.140 -9.914 16.974 1.00 41.25 85 GLU A CA 1
ATOM 635 C C . GLU A 1 85 ? 0.148 -10.583 15.627 1.00 41.25 85 GLU A C 1
ATOM 637 O O . GLU A 1 85 ? -0.700 -11.257 15.037 1.00 41.25 85 GLU A O 1
ATOM 642 N N . VAL A 1 86 ? 1.360 -10.376 15.119 1.00 43.03 86 VAL A N 1
ATOM 643 C CA . VAL A 1 86 ? 1.849 -11.104 13.956 1.00 43.03 86 VAL A CA 1
ATOM 644 C C . VAL A 1 86 ? 2.273 -12.480 14.455 1.00 43.03 86 VAL A C 1
ATOM 646 O O . VAL A 1 86 ? 3.275 -12.601 15.159 1.00 43.03 86 VAL A O 1
ATOM 649 N N . LEU A 1 87 ? 1.537 -13.532 14.082 1.00 38.16 87 LEU A N 1
ATOM 650 C CA . LEU A 1 87 ? 2.066 -14.894 14.159 1.00 38.16 87 LEU A CA 1
ATOM 651 C C . LEU A 1 87 ? 3.283 -14.943 13.234 1.00 38.16 87 LEU A C 1
ATOM 653 O O . LEU A 1 87 ? 3.152 -14.947 12.012 1.00 38.16 87 LEU A O 1
ATOM 657 N N . ALA A 1 88 ? 4.468 -14.867 13.835 1.00 39.44 88 ALA A N 1
ATOM 658 C CA . ALA A 1 88 ? 5.730 -14.740 13.136 1.00 39.44 88 ALA A CA 1
ATOM 659 C C . ALA A 1 88 ? 5.964 -15.934 12.200 1.00 39.44 88 ALA A C 1
ATOM 661 O O . ALA A 1 88 ? 6.457 -16.981 12.611 1.00 39.44 88 ALA A O 1
ATOM 662 N N . THR A 1 89 ? 5.690 -15.759 10.911 1.00 41.41 89 THR A N 1
ATOM 663 C CA . THR A 1 89 ? 6.364 -16.522 9.859 1.00 41.41 89 THR A CA 1
ATOM 664 C C . THR A 1 89 ? 7.593 -15.739 9.408 1.00 41.41 89 THR A C 1
ATOM 666 O O . THR A 1 89 ? 7.551 -14.980 8.447 1.00 41.41 89 THR A O 1
ATOM 669 N N . GLY A 1 90 ? 8.651 -15.907 10.209 1.00 47.59 90 GLY A N 1
ATOM 670 C CA . GLY A 1 90 ? 10.081 -15.843 9.889 1.00 47.59 90 GLY A CA 1
ATOM 671 C C . GLY A 1 90 ? 10.612 -14.755 8.955 1.00 47.59 90 GLY A C 1
ATOM 672 O O . GLY A 1 90 ? 10.709 -15.002 7.762 1.00 47.59 90 GLY A O 1
ATOM 673 N N . LEU A 1 91 ? 11.134 -13.669 9.537 1.00 44.56 91 LEU A N 1
ATOM 674 C CA . LEU A 1 91 ? 12.463 -13.098 9.245 1.00 44.56 91 LEU A CA 1
ATOM 675 C C . LEU A 1 91 ? 12.998 -12.433 10.540 1.00 44.56 91 LEU A C 1
ATOM 677 O O . LEU A 1 91 ? 12.198 -11.836 11.264 1.00 44.56 91 LEU A O 1
ATOM 681 N N . PRO A 1 92 ? 14.298 -12.545 10.883 1.00 40.94 92 PRO A N 1
ATOM 682 C CA . PRO A 1 92 ? 14.850 -11.916 12.081 1.00 40.94 92 PRO A CA 1
ATOM 683 C C . PRO A 1 92 ? 14.926 -10.388 11.948 1.00 40.94 92 PRO A C 1
ATOM 685 O O . PRO A 1 92 ? 15.229 -9.847 10.888 1.00 40.94 92 PRO A O 1
ATOM 688 N N . ALA A 1 93 ? 14.662 -9.701 13.058 1.00 48.06 93 ALA A N 1
ATOM 689 C CA . ALA A 1 93 ? 14.476 -8.254 13.172 1.00 48.06 93 ALA A CA 1
ATOM 690 C C . ALA A 1 93 ? 15.769 -7.406 13.086 1.00 48.06 93 ALA A C 1
ATOM 692 O O . ALA A 1 93 ? 15.819 -6.317 13.651 1.00 48.06 93 ALA A O 1
ATOM 693 N N . GLU A 1 94 ? 16.818 -7.872 12.405 1.00 41.91 94 GLU A N 1
ATOM 694 C CA . GLU A 1 94 ? 18.155 -7.256 12.502 1.00 41.91 94 GLU A CA 1
ATOM 695 C C . GLU A 1 94 ? 18.497 -6.246 11.388 1.00 41.91 94 GLU A C 1
ATOM 697 O O . GLU A 1 94 ? 19.505 -5.557 11.488 1.00 41.91 94 GLU A O 1
ATOM 702 N N . GLU A 1 95 ? 17.651 -6.064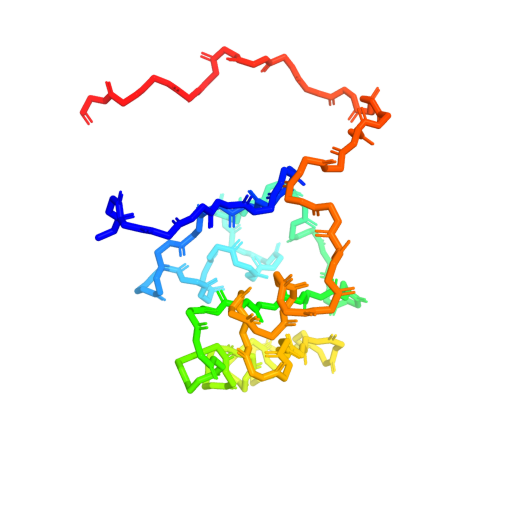 10.367 1.00 44.53 95 GLU A N 1
ATOM 703 C CA . GLU A 1 95 ? 17.956 -5.157 9.237 1.00 44.53 95 GLU A CA 1
ATOM 704 C C . GLU A 1 95 ? 17.262 -3.783 9.265 1.00 44.53 95 GLU A C 1
ATOM 706 O O . GLU A 1 95 ? 17.445 -2.975 8.357 1.00 44.53 95 GLU A O 1
ATOM 711 N N . TYR A 1 96 ? 16.517 -3.450 10.320 1.00 49.22 96 TYR A N 1
ATOM 712 C CA . TYR A 1 96 ? 15.900 -2.124 10.468 1.00 49.22 96 TYR A CA 1
ATOM 713 C C . TYR A 1 96 ? 16.668 -1.240 11.462 1.00 49.22 96 TYR A C 1
ATOM 715 O O . TYR A 1 96 ? 16.102 -0.741 12.433 1.00 49.22 96 TYR A O 1
ATOM 723 N N . SER A 1 97 ? 17.964 -1.017 11.216 1.00 33.50 97 SER A N 1
ATOM 724 C CA . SER A 1 97 ? 18.699 0.080 11.859 1.00 33.50 97 SER A CA 1
ATOM 725 C C . SER A 1 97 ? 18.694 1.299 10.942 1.00 33.50 97 SER A C 1
ATOM 727 O O . SER A 1 97 ? 19.300 1.294 9.874 1.00 33.50 97 SER A O 1
ATOM 729 N N . PHE A 1 98 ? 18.008 2.350 11.385 1.00 42.28 98 PHE A N 1
ATOM 730 C CA . PHE A 1 98 ? 18.123 3.693 10.830 1.00 42.28 98 PHE A CA 1
ATOM 731 C C . PHE A 1 98 ? 19.576 4.183 10.934 1.00 42.28 98 PHE A C 1
ATOM 733 O O . PHE A 1 98 ? 20.152 4.180 12.024 1.00 42.28 98 PHE A O 1
ATOM 740 N N . ALA A 1 99 ? 20.120 4.639 9.809 1.00 35.88 99 ALA A N 1
ATOM 741 C CA . ALA A 1 99 ? 21.206 5.608 9.717 1.00 35.88 99 ALA A CA 1
ATOM 742 C C . ALA A 1 99 ? 20.765 6.704 8.740 1.00 35.88 99 ALA A C 1
ATOM 744 O O . ALA A 1 99 ? 20.130 6.345 7.719 1.00 35.88 99 ALA A O 1
#